Protein AF-A0A7K4CQX1-F1 (afdb_monomer_lite)

Radius of gyration: 14.27 Å; chains: 1; bounding box: 28×35×41 Å

Sequence (110 aa):
MKKKNALLIIPDSGKKILLFPTDSETVVKVSLELRSKGLSPLFFNEVGRITKGDLGVEILSTSGLCFAEEKCVWDGFFEEAAKFKAPDEIKKKFAAIDGVNSVNIEFIKL

pLDDT: mean 89.08, std 7.79, range [54.47, 97.5]

Foldseek 3Di:
DFADDWDWDQDPVNPDIDIFGHNAQKKKKKKWKFAAVRPDPQLVVLVCCLDCPVQVWDWRDKDKDGDPRGIIMIMTITGDDPVCVCVVVSQVSNCPRPGTPHIDMDMGGD

Secondary structure (DSSP, 8-state):
---SEEEEE--TT-S--EEEEES-SEEEEEEEEEETT---HHHHHHHHIIIIIII-PPEEEEEEEEETTTEEEEEEEEE--GGGG-HHHHHHHHHTSTTEEEEEEEEEE-

Structure (mmCIF, N/CA/C/O backbone):
data_AF-A0A7K4CQX1-F1
#
_entry.id   AF-A0A7K4CQX1-F1
#
loop_
_atom_site.group_PDB
_atom_site.id
_atom_site.type_symbol
_atom_site.label_atom_id
_atom_site.label_alt_id
_atom_site.label_comp_id
_atom_site.label_asym_id
_atom_site.label_entity_id
_atom_site.label_seq_id
_atom_site.pdbx_PDB_ins_code
_atom_site.Cartn_x
_atom_site.Cartn_y
_atom_site.Cartn_z
_atom_site.occupancy
_atom_site.B_iso_or_equiv
_atom_site.auth_seq_id
_atom_site.auth_comp_id
_atom_site.auth_asym_id
_atom_site.auth_atom_id
_atom_site.pdbx_PDB_model_num
ATOM 1 N N . MET A 1 1 ? -3.907 0.434 26.809 1.00 54.47 1 MET A N 1
ATOM 2 C CA . MET A 1 1 ? -5.191 0.067 26.165 1.00 54.47 1 MET A CA 1
ATOM 3 C C . MET A 1 1 ? -5.000 -1.246 25.421 1.00 54.47 1 MET A C 1
ATOM 5 O O . MET A 1 1 ? -3.962 -1.394 24.790 1.00 54.47 1 MET A O 1
ATOM 9 N N . LYS A 1 2 ? -5.928 -2.207 25.532 1.00 74.38 2 LYS A N 1
ATOM 10 C CA . LYS A 1 2 ? -5.900 -3.435 24.718 1.00 74.38 2 LYS A CA 1
ATOM 11 C C . LYS A 1 2 ? -6.567 -3.134 23.371 1.00 74.38 2 LYS A C 1
ATOM 13 O O . LYS A 1 2 ? -7.694 -2.647 23.383 1.00 74.38 2 LYS A O 1
ATOM 18 N N . LYS A 1 3 ? -5.868 -3.402 22.265 1.00 83.69 3 LYS A N 1
ATOM 19 C CA . LYS A 1 3 ? -6.420 -3.341 20.903 1.00 83.69 3 LYS A CA 1
ATOM 20 C C . LYS A 1 3 ? -7.519 -4.402 20.750 1.00 83.69 3 LYS A C 1
ATOM 22 O O . LYS A 1 3 ? -7.368 -5.494 21.303 1.00 83.69 3 LYS A O 1
ATOM 27 N N . LYS A 1 4 ? -8.625 -4.069 20.077 1.00 88.44 4 LYS A N 1
ATOM 28 C CA . LYS A 1 4 ? -9.814 -4.944 19.980 1.00 88.44 4 LYS A CA 1
ATOM 29 C C . LYS A 1 4 ? -9.749 -5.936 18.821 1.00 88.44 4 LYS A C 1
ATOM 31 O O . LYS A 1 4 ? -10.236 -7.051 18.976 1.00 88.44 4 LYS A O 1
ATOM 36 N N . ASN A 1 5 ? -9.125 -5.539 17.716 1.00 92.88 5 ASN A N 1
ATOM 37 C CA . ASN A 1 5 ? -9.054 -6.308 16.479 1.00 92.88 5 ASN A CA 1
ATOM 38 C C . ASN A 1 5 ? -7.592 -6.588 16.105 1.00 92.88 5 ASN A C 1
ATOM 40 O O . ASN A 1 5 ? -6.658 -6.048 16.710 1.00 92.88 5 ASN A O 1
ATOM 44 N N . ALA A 1 6 ? -7.372 -7.451 15.114 1.00 91.69 6 ALA A N 1
ATOM 45 C CA . ALA A 1 6 ? -6.043 -7.690 14.566 1.00 91.69 6 ALA A CA 1
ATOM 46 C C . ALA A 1 6 ? -6.108 -8.087 13.089 1.00 91.69 6 ALA A C 1
ATOM 48 O O . ALA A 1 6 ? -6.928 -8.915 12.701 1.00 91.69 6 ALA A O 1
ATOM 49 N N . LEU A 1 7 ? -5.184 -7.559 12.287 1.00 92.12 7 LEU A N 1
ATOM 50 C CA . LEU A 1 7 ? -4.912 -8.077 10.952 1.00 92.12 7 LEU A CA 1
ATOM 51 C C . LEU A 1 7 ? -3.985 -9.292 11.071 1.00 92.12 7 LEU A C 1
ATOM 53 O O . LEU A 1 7 ? -2.866 -9.169 11.579 1.00 92.12 7 LEU A O 1
ATOM 57 N N . LEU A 1 8 ? -4.432 -10.444 10.568 1.00 91.56 8 LEU A N 1
ATOM 58 C CA . LEU A 1 8 ? -3.583 -11.617 10.365 1.00 91.56 8 LEU A CA 1
ATOM 59 C C . LEU A 1 8 ? -3.154 -11.711 8.902 1.00 91.56 8 LEU A C 1
ATOM 61 O O . LEU A 1 8 ? -3.993 -11.770 8.008 1.00 91.56 8 LEU A O 1
ATOM 65 N N . ILE A 1 9 ? -1.848 -11.805 8.669 1.00 89.06 9 ILE A N 1
ATOM 66 C CA . ILE A 1 9 ? -1.294 -12.171 7.364 1.00 89.06 9 ILE A CA 1
ATOM 67 C C . ILE A 1 9 ? -0.722 -13.578 7.492 1.00 89.06 9 ILE A C 1
ATOM 69 O O . ILE A 1 9 ? 0.229 -13.807 8.248 1.00 89.06 9 ILE A O 1
ATOM 73 N N . ILE A 1 10 ? -1.325 -14.513 6.758 1.00 88.81 10 ILE A N 1
ATOM 74 C CA . ILE A 1 10 ? -0.933 -15.922 6.712 1.00 88.81 10 ILE A CA 1
ATOM 75 C C . ILE A 1 10 ? -0.352 -16.192 5.320 1.00 88.81 10 ILE A C 1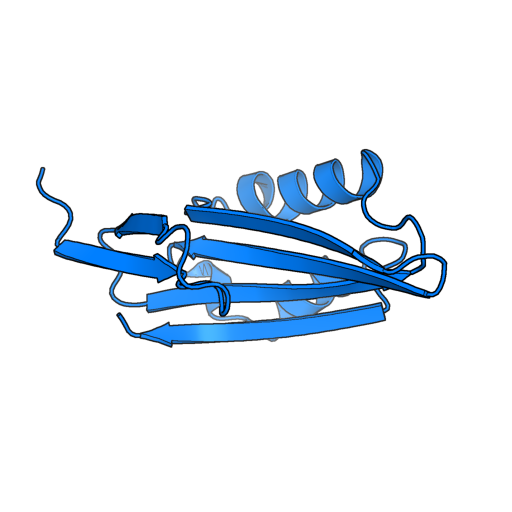
ATOM 77 O O . ILE A 1 10 ? -1.107 -16.284 4.356 1.00 88.81 10 ILE A O 1
ATOM 81 N N . PRO A 1 11 ? 0.977 -16.291 5.179 1.00 82.12 11 PRO A N 1
ATOM 82 C CA . PRO A 1 11 ? 1.598 -16.696 3.927 1.00 82.12 11 PRO A CA 1
ATOM 83 C C . PRO A 1 11 ? 1.285 -18.163 3.628 1.00 82.12 11 PRO A C 1
ATOM 85 O O . PRO A 1 11 ? 1.310 -18.984 4.546 1.00 82.12 11 PRO A O 1
ATOM 88 N N . ASP A 1 12 ? 1.154 -18.518 2.351 1.00 79.19 12 ASP A N 1
ATOM 89 C CA . ASP A 1 12 ? 0.874 -19.895 1.903 1.00 79.19 12 ASP A CA 1
ATOM 90 C C . ASP A 1 12 ? 1.876 -20.931 2.428 1.00 79.19 12 ASP A C 1
ATOM 92 O O . ASP A 1 12 ? 1.537 -22.088 2.659 1.00 79.19 12 ASP A O 1
ATOM 96 N N . SER A 1 13 ? 3.123 -20.517 2.678 1.00 80.44 13 SER A N 1
ATOM 97 C CA . SER A 1 13 ? 4.138 -21.394 3.275 1.00 80.44 13 SER A CA 1
ATOM 98 C C . SER A 1 13 ? 3.791 -21.873 4.692 1.00 80.44 13 SER A C 1
ATOM 100 O O . SER A 1 13 ? 4.423 -22.807 5.181 1.00 80.44 13 SER A O 1
ATOM 102 N N . GLY A 1 14 ? 2.878 -21.187 5.392 1.00 74.75 14 GLY A N 1
ATOM 103 C CA . GLY A 1 14 ? 2.490 -21.458 6.779 1.00 74.75 14 GLY A CA 1
ATOM 104 C C . GLY A 1 14 ? 3.590 -21.221 7.822 1.00 74.75 14 GLY A C 1
ATOM 105 O O . GLY A 1 14 ? 3.358 -21.414 9.011 1.00 74.75 14 GLY A O 1
ATOM 106 N N . LYS A 1 15 ? 4.796 -20.796 7.415 1.00 78.44 15 LYS A N 1
ATOM 107 C CA . LYS A 1 15 ? 5.976 -20.750 8.300 1.00 78.44 15 LYS A CA 1
ATOM 108 C C . LYS A 1 15 ? 5.973 -19.589 9.290 1.00 78.44 15 LYS A C 1
ATOM 110 O O . LYS A 1 15 ? 6.613 -19.679 10.333 1.00 78.44 15 LYS A O 1
ATOM 115 N N . LYS A 1 16 ? 5.311 -18.480 8.953 1.00 83.81 16 LYS A N 1
ATOM 116 C CA . LYS A 1 16 ? 5.269 -17.276 9.789 1.00 83.81 16 LYS A CA 1
ATOM 117 C C . LYS A 1 16 ? 3.918 -16.597 9.650 1.00 83.81 16 LYS A C 1
ATOM 119 O O . LYS A 1 16 ? 3.618 -16.072 8.588 1.00 83.81 16 LYS A O 1
ATOM 124 N N . ILE A 1 17 ? 3.148 -16.567 10.730 1.00 86.94 17 ILE A N 1
ATOM 125 C CA . ILE A 1 17 ? 1.943 -15.742 10.821 1.00 86.94 17 ILE A CA 1
ATOM 126 C C . ILE A 1 17 ? 2.368 -14.369 11.336 1.00 86.94 17 ILE A C 1
ATOM 128 O O . ILE A 1 17 ? 3.114 -14.271 12.313 1.00 86.94 17 ILE A O 1
ATOM 132 N N . LEU A 1 18 ? 1.921 -13.313 10.665 1.00 89.69 18 LEU A N 1
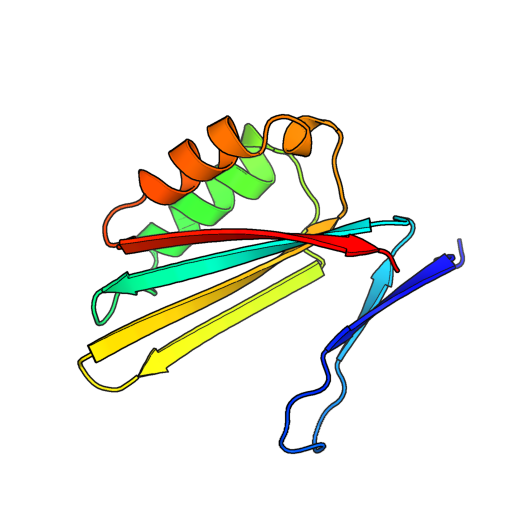ATOM 133 C CA . LEU A 1 18 ? 2.092 -11.945 11.137 1.00 89.69 18 LEU A CA 1
ATOM 134 C C . LEU A 1 18 ? 0.767 -11.462 11.717 1.00 89.69 18 LEU A C 1
ATOM 136 O O . LEU A 1 18 ? -0.277 -11.642 11.095 1.00 89.69 18 LEU A O 1
ATOM 140 N N . LEU A 1 19 ? 0.827 -10.859 12.902 1.00 91.19 19 LEU A N 1
ATOM 141 C CA . LEU A 1 19 ? -0.331 -10.331 13.611 1.00 91.19 19 LEU A CA 1
ATOM 142 C C . LEU A 1 19 ? -0.078 -8.862 13.928 1.00 91.19 19 LEU A C 1
ATOM 144 O O . LEU A 1 19 ? 0.906 -8.530 14.590 1.00 91.19 19 LEU A O 1
ATOM 148 N N . PHE A 1 20 ? -0.981 -8.002 13.468 1.00 92.38 20 PHE A N 1
ATOM 149 C CA . PHE A 1 20 ? -0.924 -6.558 13.679 1.00 92.38 20 PHE A CA 1
ATOM 150 C C . PHE A 1 20 ? -2.176 -6.113 14.446 1.00 92.38 20 PHE A C 1
ATOM 152 O O . PHE A 1 20 ? -3.254 -6.047 13.852 1.00 92.38 20 PHE A O 1
ATOM 159 N N . PRO A 1 21 ? -2.076 -5.864 15.765 1.00 91.62 21 PRO A N 1
ATOM 160 C CA . PRO A 1 21 ? -3.208 -5.414 16.572 1.00 91.62 21 PRO A CA 1
ATOM 161 C C . PRO A 1 21 ? -3.689 -4.019 16.148 1.00 91.62 21 PRO A C 1
ATOM 163 O O . PRO A 1 21 ? -2.872 -3.124 15.947 1.00 91.62 21 PRO A O 1
ATOM 166 N N . THR A 1 22 ? -5.002 -3.814 16.085 1.00 90.44 22 THR A N 1
ATOM 167 C CA . THR A 1 22 ? -5.645 -2.577 15.610 1.00 90.44 22 THR A CA 1
ATOM 168 C C . THR A 1 22 ? -6.927 -2.275 16.403 1.00 90.44 22 THR A C 1
ATOM 170 O O . THR A 1 22 ? -7.518 -3.153 17.038 1.00 90.44 22 THR A O 1
ATOM 173 N N . ASP A 1 23 ? -7.317 -0.998 16.437 1.00 88.19 23 ASP A N 1
ATOM 174 C CA . ASP A 1 23 ? -8.606 -0.560 16.995 1.00 88.19 23 ASP A CA 1
ATOM 175 C C . ASP A 1 23 ? -9.691 -0.385 15.918 1.00 88.19 23 ASP A C 1
ATOM 177 O O . ASP A 1 23 ? -10.852 -0.163 16.263 1.00 88.19 23 ASP A O 1
ATOM 181 N N . SER A 1 24 ? -9.332 -0.487 14.635 1.00 89.00 24 SER A N 1
ATOM 182 C CA . SER A 1 24 ? -10.245 -0.315 13.506 1.00 89.00 24 SER A CA 1
ATOM 183 C C . SER A 1 24 ? -11.066 -1.570 13.246 1.00 89.00 24 SER A C 1
ATOM 185 O O . SER A 1 24 ? -10.588 -2.692 13.400 1.00 89.00 24 SER A O 1
ATOM 187 N N . GLU A 1 25 ? -12.312 -1.379 12.817 1.00 91.06 25 GLU A N 1
ATOM 188 C CA . GLU A 1 25 ? -13.188 -2.455 12.326 1.00 91.06 25 GLU A CA 1
ATOM 189 C C . GLU A 1 25 ? -12.904 -2.813 10.861 1.00 91.06 25 GLU A C 1
ATOM 191 O O . GLU A 1 25 ? -13.301 -3.878 10.394 1.00 91.06 25 GLU A O 1
ATOM 196 N N . THR A 1 26 ? -12.193 -1.936 10.149 1.00 91.56 26 THR A N 1
ATOM 197 C CA . THR A 1 26 ? -11.796 -2.129 8.758 1.00 91.56 26 THR A CA 1
ATOM 198 C C . THR A 1 26 ? -10.318 -1.801 8.585 1.00 91.56 26 THR A C 1
ATOM 200 O O . THR A 1 26 ? -9.797 -0.855 9.176 1.00 91.56 26 THR A O 1
ATOM 203 N N . VAL A 1 27 ? -9.648 -2.548 7.717 1.00 93.12 27 VAL A N 1
ATOM 204 C CA . VAL A 1 27 ? -8.299 -2.263 7.224 1.00 93.12 27 VAL A CA 1
ATOM 205 C C . VAL A 1 27 ? -8.372 -2.000 5.734 1.00 93.12 27 VAL A C 1
ATOM 207 O O . VAL A 1 27 ? -9.076 -2.696 5.004 1.00 93.12 27 VAL A O 1
ATOM 210 N N . VAL A 1 28 ? -7.617 -1.012 5.266 1.00 93.75 28 VAL A N 1
ATOM 211 C CA . VAL A 1 28 ? -7.504 -0.742 3.834 1.00 93.75 28 VAL A CA 1
ATOM 212 C C . VAL A 1 28 ? -6.248 -1.411 3.304 1.00 93.75 28 VAL A C 1
ATOM 214 O O . VAL A 1 28 ? -5.142 -1.123 3.767 1.00 93.75 28 VAL A O 1
ATOM 217 N N . LYS A 1 29 ? -6.417 -2.289 2.319 1.00 94.81 29 LYS A N 1
ATOM 218 C CA . LYS A 1 29 ? -5.325 -2.881 1.552 1.00 94.81 29 LYS A CA 1
ATOM 219 C C . LYS A 1 29 ? -5.163 -2.118 0.244 1.00 94.81 29 LYS A C 1
ATOM 221 O O . LYS A 1 29 ? -6.110 -1.991 -0.527 1.00 94.81 29 LYS A O 1
ATOM 226 N N . VAL A 1 30 ? -3.955 -1.635 -0.017 1.00 95.44 30 VAL A N 1
ATOM 227 C CA . VAL A 1 30 ? -3.561 -1.057 -1.305 1.00 95.44 30 VAL A CA 1
ATOM 228 C C . VAL A 1 30 ? -2.5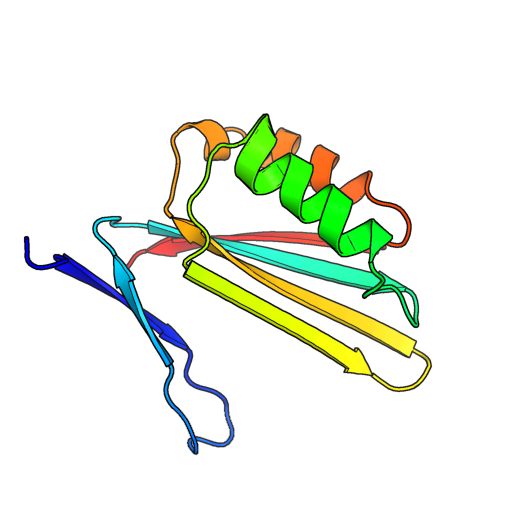54 -1.992 -1.955 1.00 95.44 30 VAL A C 1
ATOM 230 O O . VAL A 1 30 ? -1.466 -2.185 -1.416 1.00 95.44 30 VAL A O 1
ATOM 233 N N . SER A 1 31 ? -2.908 -2.536 -3.114 1.00 96.94 31 SER A N 1
ATOM 234 C CA . SER A 1 31 ? -2.027 -3.363 -3.940 1.00 96.94 31 SER A CA 1
ATOM 235 C C . SER A 1 31 ? -1.617 -2.594 -5.185 1.00 96.94 31 SER A C 1
ATOM 237 O O . SER A 1 31 ? -2.468 -2.090 -5.921 1.00 96.94 31 SER A O 1
ATOM 239 N N . LEU A 1 32 ? -0.314 -2.516 -5.426 1.00 97.50 32 LEU A N 1
ATOM 240 C CA . LEU A 1 32 ? 0.280 -1.823 -6.562 1.00 97.50 32 LEU A CA 1
ATOM 241 C C . LEU A 1 32 ? 1.055 -2.819 -7.417 1.00 97.50 32 LEU A C 1
ATOM 243 O O . LEU A 1 32 ? 1.903 -3.552 -6.905 1.00 97.50 32 LEU A O 1
ATOM 247 N N . GLU A 1 33 ? 0.802 -2.809 -8.723 1.00 96.50 33 GLU A N 1
ATOM 248 C CA . GLU A 1 33 ? 1.698 -3.432 -9.694 1.00 96.50 33 GLU A CA 1
ATOM 249 C C . GLU A 1 33 ? 2.611 -2.362 -10.285 1.00 96.50 33 GLU A C 1
ATOM 251 O O . GLU A 1 33 ? 2.156 -1.312 -10.738 1.00 96.50 33 GLU A O 1
ATOM 256 N N . LEU A 1 34 ? 3.904 -2.645 -10.281 1.00 95.75 34 LEU A N 1
ATOM 257 C CA . LEU A 1 34 ? 4.972 -1.757 -10.699 1.00 95.75 34 LEU A CA 1
ATOM 258 C C . LEU A 1 34 ? 5.760 -2.398 -11.841 1.00 95.75 34 LEU A C 1
ATOM 260 O O . LEU A 1 34 ? 5.882 -3.623 -11.929 1.00 95.75 34 LEU A O 1
ATOM 264 N N . ARG A 1 35 ? 6.389 -1.563 -12.665 1.00 93.19 35 ARG A N 1
ATOM 265 C CA . ARG A 1 35 ? 7.394 -2.011 -13.640 1.00 93.19 35 ARG A CA 1
ATOM 266 C C . ARG A 1 35 ? 8.577 -2.705 -12.951 1.00 93.19 35 ARG A C 1
ATOM 268 O O . ARG A 1 35 ? 8.796 -2.562 -11.744 1.00 93.19 35 ARG A O 1
ATOM 275 N N . SER A 1 36 ? 9.375 -3.432 -13.733 1.00 87.88 36 SER A N 1
ATOM 276 C CA . SER A 1 36 ? 10.631 -4.033 -13.270 1.00 87.88 36 SER A CA 1
ATOM 277 C C . SER A 1 36 ? 11.482 -3.009 -12.506 1.00 87.88 36 SER A C 1
ATOM 279 O O . SER A 1 36 ? 11.638 -1.878 -12.970 1.00 87.88 36 SER A O 1
ATOM 281 N N . LYS A 1 37 ? 12.051 -3.401 -11.359 1.00 84.94 37 LYS A N 1
ATOM 282 C CA . LYS A 1 37 ? 12.848 -2.519 -10.479 1.00 84.94 37 LYS A CA 1
ATOM 283 C C . LYS A 1 37 ? 12.078 -1.302 -9.923 1.00 84.94 37 LYS A C 1
ATOM 285 O O . LYS A 1 37 ? 12.700 -0.356 -9.450 1.00 84.94 37 LYS A O 1
ATOM 290 N N . GLY A 1 38 ? 10.741 -1.334 -9.927 1.00 89.44 38 GLY A N 1
ATOM 291 C CA . GLY A 1 38 ? 9.895 -0.234 -9.450 1.00 89.44 38 GLY A CA 1
ATOM 292 C C . GLY A 1 38 ? 9.924 0.003 -7.935 1.00 89.44 38 GLY A C 1
ATOM 293 O O . GLY A 1 38 ? 9.597 1.100 -7.492 1.00 89.44 38 GLY A O 1
ATOM 294 N N . LEU A 1 39 ? 10.382 -0.969 -7.133 1.00 92.94 39 LEU A N 1
ATOM 295 C CA . LEU A 1 39 ? 10.604 -0.814 -5.684 1.00 92.94 39 LEU A CA 1
ATOM 296 C C . LEU A 1 39 ? 11.886 -0.017 -5.387 1.00 92.94 39 LEU A C 1
ATOM 298 O O . LEU A 1 39 ? 12.837 -0.515 -4.787 1.00 92.94 39 LEU A O 1
ATOM 302 N N . SER A 1 40 ? 11.917 1.229 -5.848 1.00 93.50 40 SER A N 1
ATOM 303 C CA . SER A 1 40 ? 13.038 2.153 -5.692 1.00 93.50 40 SER A CA 1
ATOM 304 C C . SER A 1 40 ? 12.861 3.071 -4.472 1.00 93.50 40 SER A C 1
ATOM 306 O O . SER A 1 40 ? 11.743 3.246 -3.981 1.00 93.50 40 SER A O 1
ATOM 308 N N . PRO A 1 41 ? 13.928 3.738 -3.995 1.00 94.69 41 PRO A N 1
ATOM 309 C CA . PRO A 1 41 ? 13.804 4.757 -2.950 1.00 94.69 41 PRO A CA 1
ATOM 310 C C . PRO A 1 41 ? 12.813 5.880 -3.297 1.00 94.69 41 PRO A C 1
ATOM 312 O O . PRO A 1 41 ? 12.090 6.348 -2.421 1.00 94.69 41 PRO A O 1
ATOM 315 N N . LEU A 1 42 ? 12.734 6.281 -4.572 1.00 94.88 42 LEU A N 1
ATOM 316 C CA . LEU A 1 42 ? 11.788 7.303 -5.037 1.00 94.88 42 LEU A CA 1
ATOM 317 C C . LEU A 1 42 ? 10.336 6.844 -4.878 1.00 94.88 42 LEU A C 1
ATOM 319 O O . LEU A 1 42 ? 9.511 7.598 -4.368 1.00 94.88 42 LEU A O 1
ATOM 323 N N . PHE A 1 43 ? 10.048 5.590 -5.234 1.00 95.94 43 PHE A N 1
ATOM 324 C CA . PHE A 1 43 ? 8.733 4.989 -5.019 1.00 95.94 43 PHE A CA 1
ATOM 325 C C . PHE A 1 43 ? 8.339 5.026 -3.536 1.00 95.94 43 PHE A C 1
ATOM 327 O O . PHE A 1 43 ? 7.255 5.498 -3.193 1.00 95.94 43 PHE A O 1
ATOM 334 N N . PHE A 1 44 ? 9.231 4.598 -2.637 1.00 95.06 44 PHE A N 1
ATOM 335 C CA . PHE A 1 44 ? 8.937 4.595 -1.200 1.00 95.06 44 PHE A CA 1
ATOM 336 C C . PHE A 1 44 ? 8.764 6.003 -0.618 1.00 95.06 44 PHE A C 1
ATOM 338 O O . PHE A 1 44 ? 7.937 6.189 0.276 1.00 95.06 44 PHE A O 1
ATOM 345 N N . ASN A 1 45 ? 9.485 6.999 -1.140 1.00 95.44 45 ASN A N 1
ATOM 346 C CA . ASN A 1 45 ? 9.295 8.397 -0.755 1.00 95.44 45 ASN A CA 1
ATOM 347 C C . ASN A 1 45 ? 7.903 8.907 -1.151 1.00 95.44 45 ASN A C 1
ATOM 349 O O . ASN A 1 45 ? 7.220 9.505 -0.319 1.00 95.44 45 ASN A O 1
ATOM 353 N N . GLU A 1 46 ? 7.448 8.623 -2.374 1.00 96.25 46 GLU A N 1
ATOM 354 C CA . GLU A 1 46 ? 6.108 9.014 -2.828 1.00 96.25 46 GLU A CA 1
ATOM 355 C C . GLU A 1 46 ? 5.000 8.301 -2.044 1.00 96.25 46 GLU A C 1
ATOM 357 O O . GLU A 1 46 ? 4.047 8.942 -1.593 1.00 96.25 46 GLU A O 1
ATOM 362 N N . VAL A 1 47 ? 5.151 6.998 -1.784 1.00 94.81 47 VAL A N 1
ATOM 363 C CA . VAL A 1 47 ? 4.231 6.254 -0.909 1.00 94.81 47 VAL A CA 1
ATOM 364 C C . VAL A 1 47 ? 4.198 6.873 0.489 1.00 94.81 47 VAL A C 1
ATOM 366 O O . VAL A 1 47 ? 3.118 7.071 1.047 1.00 94.81 47 VAL A O 1
ATOM 369 N N . GLY A 1 48 ? 5.353 7.221 1.061 1.00 93.06 48 GLY A N 1
ATOM 370 C CA . GLY A 1 48 ? 5.449 7.885 2.361 1.00 93.06 48 GLY A CA 1
ATOM 371 C C . GLY A 1 48 ? 4.747 9.246 2.383 1.00 93.06 48 GLY A C 1
ATOM 372 O O . GLY A 1 48 ? 4.007 9.537 3.324 1.00 93.06 48 GLY A O 1
ATOM 373 N N . ARG A 1 49 ? 4.915 10.050 1.325 1.00 94.06 49 ARG A N 1
ATOM 374 C CA . ARG A 1 49 ? 4.249 11.350 1.152 1.00 94.06 49 ARG A CA 1
ATOM 375 C C . ARG A 1 49 ? 2.729 11.202 1.096 1.00 94.06 49 ARG A C 1
ATOM 377 O O . ARG A 1 49 ? 2.029 11.910 1.813 1.00 94.06 49 ARG A O 1
ATOM 384 N N . ILE A 1 50 ? 2.214 10.264 0.300 1.00 92.25 50 ILE A N 1
ATOM 385 C CA . ILE A 1 50 ? 0.767 10.025 0.178 1.00 92.25 50 ILE A CA 1
ATOM 386 C C . ILE A 1 50 ? 0.197 9.504 1.501 1.00 92.25 50 ILE A C 1
ATOM 388 O O . ILE A 1 50 ? -0.811 10.009 1.987 1.00 92.25 50 ILE A O 1
ATOM 392 N N . THR A 1 51 ? 0.840 8.510 2.108 1.00 90.50 51 THR A N 1
ATOM 393 C CA . THR A 1 51 ? 0.299 7.823 3.290 1.00 90.50 51 THR A CA 1
ATOM 394 C C . THR A 1 51 ? 0.421 8.667 4.555 1.00 90.50 51 THR A C 1
ATOM 396 O O . THR A 1 51 ? -0.593 9.009 5.158 1.00 90.50 51 THR A O 1
ATOM 399 N N . LYS A 1 52 ? 1.632 9.070 4.952 1.00 86.81 52 LYS A N 1
ATOM 400 C CA . LYS A 1 52 ? 1.846 9.844 6.184 1.00 86.81 52 LYS A CA 1
ATOM 401 C C . LYS A 1 52 ? 1.545 11.330 6.013 1.00 86.81 52 LYS A C 1
ATOM 403 O O . LYS A 1 52 ? 1.049 11.944 6.949 1.00 86.81 52 LYS A O 1
ATOM 408 N N . GLY A 1 53 ? 1.842 11.903 4.848 1.00 85.81 53 GLY A N 1
ATOM 409 C CA . GLY A 1 53 ? 1.619 13.326 4.581 1.00 85.81 53 GLY A CA 1
ATOM 410 C C . GLY A 1 53 ? 0.157 13.630 4.273 1.00 85.81 53 GLY A C 1
ATOM 411 O O . GLY A 1 53 ? -0.536 14.264 5.066 1.00 85.81 53 GLY A O 1
ATOM 412 N N . ASP A 1 54 ? -0.328 13.161 3.125 1.00 86.50 54 ASP A N 1
ATOM 413 C CA . ASP A 1 54 ? -1.654 13.549 2.634 1.00 86.50 54 ASP A CA 1
ATOM 414 C C . ASP A 1 54 ? -2.782 12.876 3.433 1.00 86.50 54 ASP A C 1
ATOM 416 O O . ASP A 1 54 ? -3.760 13.514 3.850 1.00 86.50 54 ASP A O 1
ATOM 420 N N . LEU A 1 55 ? -2.663 11.562 3.638 1.00 85.44 55 LEU A N 1
ATOM 421 C CA . LEU A 1 55 ? -3.692 10.763 4.293 1.00 85.44 55 LEU A CA 1
ATOM 422 C C . LEU A 1 55 ? -3.544 10.783 5.820 1.00 85.44 55 LEU A C 1
ATOM 424 O O . LEU A 1 55 ? -4.553 10.809 6.521 1.00 85.44 55 LEU A O 1
ATOM 428 N N . GLY A 1 56 ? -2.324 10.878 6.350 1.00 86.38 56 GLY A N 1
ATOM 429 C CA . GLY A 1 56 ? -2.074 10.783 7.791 1.00 86.38 56 GLY A CA 1
ATOM 430 C C . GLY A 1 56 ? -2.509 9.433 8.362 1.00 86.38 56 GLY A C 1
ATOM 431 O O . GLY A 1 56 ? -3.022 9.379 9.476 1.00 86.38 56 GLY A O 1
ATOM 432 N N . VAL A 1 57 ? -2.377 8.365 7.569 1.00 87.44 57 VAL A N 1
ATOM 433 C CA . VAL A 1 57 ? -2.806 7.013 7.946 1.00 87.44 57 VAL A CA 1
ATOM 434 C C . VAL A 1 57 ? -1.677 6.253 8.623 1.00 87.44 57 VAL A C 1
ATOM 436 O O . VAL A 1 57 ? -0.508 6.369 8.243 1.00 87.44 57 VAL A O 1
ATOM 439 N N . GLU A 1 58 ? -2.035 5.453 9.621 1.00 88.44 58 GLU A N 1
ATOM 440 C CA . GLU A 1 58 ? -1.103 4.534 10.261 1.00 88.44 58 GLU A CA 1
ATOM 441 C C . GLU A 1 58 ? -0.907 3.296 9.380 1.00 88.44 58 GLU A C 1
ATOM 443 O O . GLU A 1 58 ? -1.854 2.733 8.827 1.00 88.44 58 GLU A O 1
ATOM 448 N N . ILE A 1 59 ? 0.354 2.901 9.224 1.00 90.62 59 ILE A N 1
ATOM 449 C CA . ILE A 1 59 ? 0.754 1.744 8.429 1.00 90.62 59 ILE A CA 1
ATOM 450 C C . ILE A 1 59 ? 0.819 0.542 9.365 1.00 90.62 59 ILE A C 1
ATOM 452 O O . ILE A 1 59 ? 1.654 0.518 10.266 1.00 90.62 59 ILE A O 1
ATOM 456 N N . LEU A 1 60 ? -0.016 -0.465 9.118 1.00 92.00 60 LEU A N 1
ATOM 457 C CA . LEU A 1 60 ? 0.026 -1.731 9.848 1.00 92.00 60 LEU A CA 1
ATOM 458 C C . LEU A 1 60 ? 1.131 -2.632 9.302 1.00 92.00 60 LEU A C 1
ATOM 460 O O . LEU A 1 60 ? 1.916 -3.202 10.055 1.00 92.00 60 LEU A O 1
ATOM 464 N N . SER A 1 61 ? 1.204 -2.757 7.977 1.00 92.62 61 SER A N 1
ATOM 465 C CA . SER A 1 61 ? 2.190 -3.604 7.315 1.00 92.62 61 SER A CA 1
ATOM 466 C C . SER A 1 61 ? 2.429 -3.152 5.884 1.00 92.62 61 SER A C 1
ATOM 468 O O . SER A 1 61 ? 1.518 -2.658 5.224 1.00 92.62 61 SER A O 1
ATOM 470 N N . THR A 1 62 ? 3.645 -3.354 5.388 1.00 93.81 62 THR A N 1
ATOM 471 C CA . THR A 1 62 ? 3.944 -3.253 3.961 1.00 93.81 62 THR A CA 1
ATOM 472 C C . THR A 1 62 ? 4.826 -4.415 3.545 1.00 93.81 62 THR A C 1
ATOM 474 O O . THR A 1 62 ? 5.647 -4.912 4.318 1.00 93.81 62 THR A O 1
ATOM 477 N N . SER A 1 63 ? 4.657 -4.859 2.309 1.00 92.50 63 SER A N 1
ATOM 478 C CA . SER A 1 63 ? 5.513 -5.870 1.707 1.00 92.50 63 SER A CA 1
ATOM 479 C C . SER A 1 63 ? 5.701 -5.566 0.231 1.00 92.50 63 SER A C 1
ATOM 481 O O . SER A 1 63 ? 4.837 -4.970 -0.406 1.00 92.50 63 SER A O 1
ATOM 483 N N . GLY A 1 64 ? 6.855 -5.938 -0.304 1.00 93.12 64 GLY A N 1
ATOM 484 C CA . GLY A 1 64 ? 7.164 -5.744 -1.709 1.00 93.12 64 GLY A CA 1
ATOM 485 C C . GLY A 1 64 ? 8.009 -6.891 -2.224 1.00 93.12 64 GLY A C 1
ATOM 486 O O . GLY A 1 64 ? 8.906 -7.368 -1.528 1.00 93.12 64 GLY A O 1
ATOM 487 N N . LEU A 1 65 ? 7.715 -7.324 -3.443 1.00 92.50 65 LEU A N 1
ATOM 488 C CA . LEU A 1 65 ? 8.451 -8.372 -4.131 1.00 92.50 65 LEU A CA 1
ATOM 489 C C . LEU A 1 65 ? 8.642 -7.976 -5.591 1.00 92.50 65 LEU A C 1
ATOM 491 O O . LEU A 1 65 ? 7.703 -7.524 -6.238 1.00 92.50 65 LEU A O 1
ATOM 495 N N . CYS A 1 66 ? 9.845 -8.175 -6.118 1.00 91.69 66 CYS A N 1
ATOM 496 C CA . CYS A 1 66 ? 10.093 -8.098 -7.551 1.00 91.69 66 CYS A CA 1
ATOM 497 C C . CYS A 1 66 ? 10.282 -9.509 -8.099 1.00 91.69 66 CYS A C 1
ATOM 499 O O . CYS A 1 66 ? 11.159 -10.242 -7.642 1.00 91.69 66 CYS A O 1
ATOM 501 N N . PHE A 1 67 ? 9.470 -9.867 -9.086 1.00 88.75 67 PHE A N 1
ATOM 502 C CA . PHE A 1 67 ? 9.691 -11.045 -9.912 1.00 88.75 67 PHE A CA 1
ATOM 503 C C . PHE A 1 67 ? 10.765 -10.681 -10.938 1.00 88.75 67 PHE A C 1
ATOM 505 O O . PHE A 1 67 ? 10.755 -9.566 -11.466 1.00 88.75 67 PHE A O 1
ATOM 512 N N . ALA A 1 68 ? 11.743 -11.566 -11.144 1.00 79.00 68 ALA A N 1
ATOM 513 C CA . ALA A 1 68 ? 12.919 -11.267 -11.956 1.00 79.00 68 ALA A CA 1
ATOM 514 C C . ALA A 1 68 ? 12.516 -10.716 -13.337 1.00 79.00 68 ALA A C 1
ATOM 516 O O . ALA A 1 68 ? 11.787 -11.366 -14.073 1.00 79.00 68 ALA A O 1
ATOM 517 N N . GLU A 1 69 ? 12.975 -9.494 -13.627 1.00 70.56 69 GLU A N 1
ATOM 518 C CA . GLU A 1 69 ? 12.806 -8.726 -14.877 1.00 70.56 69 GLU A CA 1
ATOM 519 C C . GLU A 1 69 ? 11.379 -8.386 -15.342 1.00 70.56 69 GLU A C 1
ATOM 521 O O . GLU A 1 69 ? 11.229 -7.511 -16.188 1.00 70.56 69 GLU A O 1
ATOM 526 N N . GLU A 1 70 ? 10.331 -8.963 -14.757 1.00 82.06 70 GLU A N 1
ATOM 527 C CA . GLU A 1 70 ? 8.958 -8.739 -15.223 1.00 82.06 70 GLU A CA 1
ATOM 528 C C . GLU A 1 70 ? 8.288 -7.547 -14.533 1.00 82.06 70 GLU A C 1
ATOM 530 O O . GLU A 1 70 ? 7.985 -6.521 -15.146 1.00 82.06 70 GLU A O 1
ATOM 535 N N . LYS A 1 71 ? 8.042 -7.676 -13.229 1.00 91.06 71 LYS A N 1
ATOM 536 C CA . LYS A 1 71 ? 7.233 -6.724 -12.468 1.00 91.06 71 LYS A CA 1
ATOM 537 C C . LYS A 1 71 ? 7.549 -6.775 -10.988 1.00 91.06 71 LYS A C 1
ATOM 539 O O . LYS A 1 71 ? 8.031 -7.785 -10.473 1.00 91.06 71 LYS A O 1
ATOM 544 N N . CYS A 1 72 ? 7.233 -5.692 -10.295 1.00 94.88 72 CYS A N 1
ATOM 545 C CA . CYS A 1 72 ? 7.197 -5.698 -8.843 1.00 94.88 72 CYS A CA 1
ATOM 546 C C . CYS A 1 72 ? 5.762 -5.543 -8.357 1.00 94.88 72 CYS A C 1
ATOM 548 O O . CYS A 1 72 ? 4.949 -4.866 -8.978 1.00 94.88 72 CYS A O 1
ATOM 550 N N . VAL A 1 73 ? 5.456 -6.180 -7.240 1.00 95.25 73 VAL A N 1
ATOM 551 C CA . VAL A 1 73 ? 4.198 -6.017 -6.523 1.00 95.25 73 VAL A CA 1
ATOM 552 C C . VAL A 1 73 ? 4.498 -5.404 -5.171 1.00 95.25 73 VAL A C 1
ATOM 554 O O . VAL A 1 73 ? 5.517 -5.717 -4.546 1.00 95.25 73 VAL A O 1
ATOM 557 N N . TRP A 1 74 ? 3.623 -4.514 -4.735 1.00 96.81 74 TRP A N 1
ATOM 558 C CA . TRP A 1 74 ? 3.693 -3.910 -3.420 1.00 96.81 74 TRP A CA 1
ATOM 559 C C . TRP A 1 74 ? 2.318 -3.930 -2.776 1.00 96.81 74 TRP A C 1
ATOM 561 O O . TRP A 1 74 ? 1.346 -3.504 -3.392 1.00 96.81 74 TRP A O 1
ATOM 571 N N . ASP A 1 75 ? 2.261 -4.389 -1.534 1.00 95.75 75 ASP A N 1
ATOM 572 C CA . ASP A 1 75 ? 1.060 -4.374 -0.714 1.00 95.75 75 ASP A CA 1
ATOM 573 C C . ASP A 1 75 ? 1.292 -3.500 0.515 1.00 95.75 75 ASP A C 1
ATOM 575 O O . ASP A 1 75 ? 2.286 -3.663 1.229 1.00 95.75 75 ASP A O 1
ATOM 579 N N . GLY A 1 76 ? 0.348 -2.603 0.783 1.00 95.19 76 GLY A N 1
ATOM 580 C CA . GLY A 1 76 ? 0.273 -1.812 2.003 1.00 95.19 76 GLY A CA 1
ATOM 581 C C . GLY A 1 76 ? -1.051 -2.033 2.716 1.00 95.19 76 GLY A C 1
ATOM 582 O O . GLY A 1 76 ? -2.110 -1.968 2.097 1.00 95.19 76 GLY A O 1
ATOM 583 N N . PHE A 1 77 ? -0.984 -2.266 4.021 1.00 94.31 77 PHE A N 1
ATOM 584 C CA . PHE A 1 77 ? -2.130 -2.396 4.911 1.00 94.31 77 PHE A CA 1
ATOM 585 C C . PHE A 1 77 ? -2.141 -1.220 5.878 1.00 94.31 77 PHE A C 1
ATOM 587 O O . PHE A 1 77 ? -1.143 -0.959 6.558 1.00 94.31 77 PHE A O 1
ATOM 594 N N . PHE A 1 78 ? -3.271 -0.528 5.947 1.00 92.38 78 PHE A N 1
ATOM 595 C CA . PHE A 1 78 ? -3.424 0.707 6.706 1.00 92.38 78 PHE A CA 1
ATOM 596 C C . PHE A 1 78 ? -4.639 0.647 7.619 1.00 92.38 78 PHE A C 1
ATOM 598 O O . PHE A 1 78 ? -5.651 0.033 7.274 1.00 92.38 78 PHE A O 1
ATOM 605 N N . GLU A 1 79 ? -4.551 1.349 8.745 1.00 90.50 79 GLU A N 1
ATOM 606 C CA . GLU A 1 79 ? -5.736 1.677 9.535 1.00 90.50 79 GLU A CA 1
ATOM 607 C C . GLU A 1 79 ? -6.736 2.452 8.659 1.00 90.50 79 GLU A C 1
ATOM 609 O O . GLU A 1 79 ? -6.350 3.360 7.909 1.00 90.50 79 GLU A O 1
ATOM 614 N N . GLU A 1 80 ? -8.023 2.097 8.731 1.00 81.75 80 GLU A N 1
ATOM 615 C CA . GLU A 1 80 ? -9.064 2.863 8.049 1.00 81.75 80 GLU A CA 1
ATOM 616 C C . GLU A 1 80 ? -9.084 4.300 8.587 1.00 81.75 80 GLU A C 1
ATOM 618 O O . GLU A 1 80 ? -9.291 4.559 9.771 1.00 81.75 80 GLU A O 1
ATOM 623 N N . ALA A 1 81 ? -8.905 5.265 7.687 1.00 72.69 81 ALA A N 1
ATOM 624 C CA . ALA A 1 81 ? -9.095 6.673 7.992 1.00 72.69 81 ALA A CA 1
ATOM 625 C C . ALA A 1 81 ? -10.286 7.217 7.213 1.00 72.69 81 ALA A C 1
ATOM 627 O O . ALA A 1 81 ? -10.539 6.820 6.076 1.00 72.69 81 ALA A O 1
ATOM 628 N N . ALA A 1 82 ? -10.953 8.234 7.764 1.00 67.69 82 ALA A N 1
ATOM 629 C CA . ALA A 1 82 ? -12.056 8.921 7.089 1.00 67.69 82 ALA A CA 1
ATOM 630 C C . ALA A 1 82 ? -11.683 9.443 5.687 1.00 67.69 82 ALA A C 1
ATOM 632 O O . ALA A 1 82 ? -12.553 9.591 4.835 1.00 67.69 82 ALA A O 1
ATOM 633 N N . LYS A 1 83 ? -10.395 9.690 5.427 1.00 67.44 83 LYS A N 1
ATOM 634 C CA . LYS A 1 83 ? -9.894 10.121 4.117 1.00 67.44 83 LYS A CA 1
ATOM 635 C C . LYS A 1 83 ? -9.912 9.016 3.053 1.00 67.44 83 LYS A C 1
ATOM 637 O O . LYS A 1 83 ? -9.930 9.348 1.876 1.00 67.44 83 LYS A O 1
ATOM 642 N N . PHE A 1 84 ? -9.996 7.735 3.429 1.00 69.75 84 PHE A N 1
ATOM 643 C CA . PHE A 1 84 ? -10.220 6.631 2.486 1.00 69.75 84 PHE A CA 1
ATOM 644 C C . PHE A 1 84 ? -11.652 6.562 1.933 1.00 69.75 84 PHE A C 1
ATOM 646 O O . PHE A 1 84 ? -11.909 5.787 1.017 1.00 69.75 84 PHE A O 1
ATOM 653 N N . LYS A 1 85 ? -12.566 7.426 2.401 1.00 68.06 85 LYS A N 1
ATOM 654 C CA . LYS A 1 85 ? -13.954 7.509 1.910 1.00 68.06 85 LYS A CA 1
ATOM 655 C C . LYS A 1 85 ? -14.088 8.006 0.462 1.00 68.06 85 LYS A C 1
ATOM 657 O O . LYS A 1 85 ? -15.173 7.894 -0.099 1.00 68.06 85 LYS A O 1
ATOM 662 N N . ALA A 1 86 ? -13.012 8.513 -0.147 1.00 78.00 86 ALA A N 1
ATOM 663 C CA . ALA A 1 86 ? -12.926 8.818 -1.578 1.00 78.00 86 ALA A CA 1
ATOM 664 C C . ALA A 1 86 ? -11.884 7.901 -2.260 1.00 78.00 86 ALA A C 1
ATOM 666 O O . ALA A 1 86 ? -10.793 8.357 -2.622 1.00 78.00 86 ALA A O 1
ATOM 667 N N . PRO A 1 87 ? -12.174 6.594 -2.420 1.00 76.69 87 PRO A N 1
ATOM 668 C CA . PRO A 1 87 ? -11.204 5.620 -2.926 1.00 76.69 87 PRO A CA 1
ATOM 669 C C . PRO A 1 87 ? -10.683 5.972 -4.326 1.00 76.69 87 PRO A C 1
ATOM 671 O O . PRO A 1 87 ? -9.511 5.737 -4.616 1.00 76.69 87 PRO A O 1
ATOM 674 N N . ASP A 1 88 ? -11.497 6.617 -5.165 1.00 85.19 88 ASP A N 1
ATOM 675 C CA . ASP A 1 88 ? -11.091 7.042 -6.509 1.00 85.19 88 ASP A CA 1
ATOM 676 C C . ASP A 1 88 ? -10.002 8.122 -6.501 1.00 85.19 88 ASP A C 1
ATOM 678 O O . ASP A 1 88 ? -9.099 8.104 -7.340 1.00 85.19 88 ASP A O 1
ATOM 682 N N . GLU A 1 89 ? -10.040 9.059 -5.552 1.00 84.44 89 GLU A N 1
ATOM 683 C CA . GLU A 1 89 ? -9.009 10.097 -5.438 1.00 84.44 89 GLU A CA 1
ATOM 684 C C . GLU A 1 89 ? -7.683 9.509 -4.966 1.00 84.44 89 GLU A C 1
ATOM 686 O O . GLU A 1 89 ? -6.617 9.849 -5.482 1.00 84.44 89 GLU A O 1
ATOM 691 N N . ILE A 1 90 ? -7.743 8.570 -4.025 1.00 87.50 90 ILE A N 1
ATOM 692 C CA . ILE A 1 90 ? -6.559 7.868 -3.529 1.00 87.50 90 ILE A CA 1
ATOM 693 C C . ILE A 1 90 ? -5.958 6.995 -4.622 1.00 87.50 90 ILE A C 1
ATOM 695 O O . ILE A 1 90 ? -4.743 7.006 -4.825 1.00 87.50 90 ILE A O 1
ATOM 699 N N . LYS A 1 91 ? -6.808 6.301 -5.383 1.00 92.12 91 LYS A N 1
ATOM 700 C CA . LYS A 1 91 ? -6.381 5.507 -6.531 1.00 92.12 91 LYS A CA 1
ATOM 701 C C . LYS A 1 91 ? -5.624 6.364 -7.543 1.00 92.12 91 LYS A C 1
ATOM 703 O O . LYS A 1 91 ? -4.563 5.950 -7.999 1.00 92.12 91 LYS A O 1
ATOM 708 N N . LYS A 1 92 ? -6.106 7.581 -7.829 1.00 92.94 92 LYS A N 1
ATOM 709 C CA . LYS A 1 92 ? -5.404 8.545 -8.695 1.00 92.94 92 LYS A CA 1
ATOM 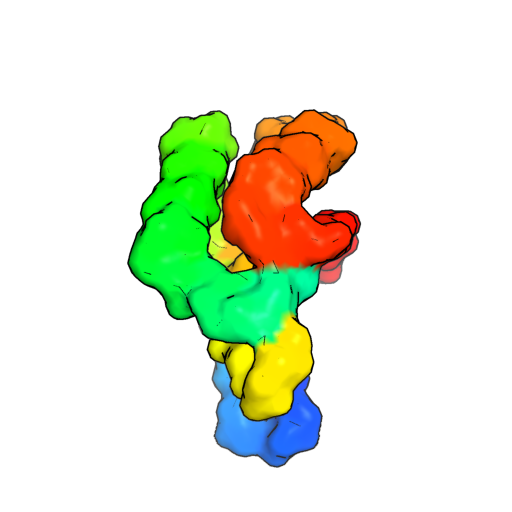710 C C . LYS A 1 92 ? -4.044 8.957 -8.131 1.00 92.94 92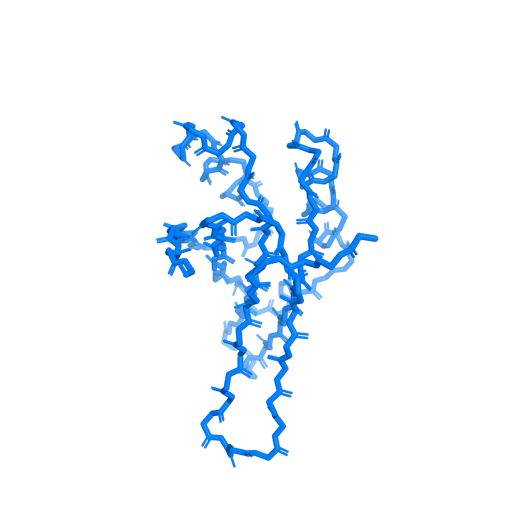 LYS A C 1
ATOM 712 O O . LYS A 1 92 ? -3.087 9.027 -8.893 1.00 92.94 92 LYS A O 1
ATOM 717 N N . LYS A 1 93 ? -3.932 9.193 -6.818 1.00 92.88 93 LYS A N 1
ATOM 718 C CA . LYS A 1 93 ? -2.652 9.555 -6.181 1.00 92.88 93 LYS A CA 1
ATOM 719 C C . LYS A 1 93 ? -1.603 8.455 -6.321 1.00 92.88 93 LYS A C 1
ATOM 721 O O . LYS A 1 93 ? -0.478 8.753 -6.701 1.00 92.88 93 LYS A O 1
ATOM 726 N N . PHE A 1 94 ? -1.967 7.202 -6.052 1.00 94.94 94 PHE A N 1
ATOM 727 C CA . PHE A 1 94 ? -1.043 6.077 -6.219 1.00 94.94 94 PHE A CA 1
ATOM 728 C C . PHE A 1 94 ? -0.732 5.789 -7.691 1.00 94.94 94 PHE A C 1
ATOM 730 O O . PHE A 1 94 ? 0.413 5.502 -8.018 1.00 94.94 94 PHE A O 1
ATOM 737 N N . ALA A 1 95 ? -1.714 5.919 -8.587 1.00 96.06 95 ALA A N 1
ATOM 738 C CA . ALA A 1 95 ? -1.511 5.724 -10.023 1.00 96.06 95 ALA A CA 1
ATOM 739 C C . ALA A 1 95 ? -0.599 6.790 -10.654 1.00 96.06 95 ALA A C 1
ATOM 741 O O . ALA A 1 95 ? -0.033 6.555 -11.715 1.00 96.06 95 ALA A O 1
ATOM 742 N N . ALA A 1 96 ? -0.460 7.955 -10.016 1.00 96.12 96 ALA A N 1
ATOM 743 C CA . ALA A 1 96 ? 0.435 9.018 -10.461 1.00 96.12 96 ALA A CA 1
ATOM 744 C C . ALA A 1 96 ? 1.906 8.794 -10.061 1.00 96.12 96 ALA A C 1
ATOM 746 O O . ALA A 1 96 ? 2.768 9.552 -10.505 1.00 96.12 96 ALA A O 1
ATOM 747 N N . ILE A 1 97 ? 2.207 7.793 -9.226 1.00 96.06 97 ILE A N 1
ATOM 748 C CA . ILE A 1 97 ? 3.591 7.450 -8.890 1.00 96.06 97 ILE A CA 1
ATOM 749 C C . ILE A 1 97 ? 4.246 6.822 -10.121 1.00 96.06 97 ILE A C 1
ATOM 751 O O . ILE A 1 97 ? 3.702 5.892 -10.721 1.00 96.06 97 ILE A O 1
ATOM 755 N N . ASP A 1 98 ? 5.430 7.314 -10.483 1.00 94.12 98 ASP A N 1
ATOM 756 C CA . ASP A 1 98 ? 6.163 6.788 -11.631 1.00 94.12 98 ASP A CA 1
ATOM 757 C C . ASP A 1 98 ? 6.414 5.277 -11.500 1.00 94.12 98 ASP A C 1
ATOM 759 O O . ASP A 1 98 ? 6.754 4.754 -10.437 1.00 94.12 98 ASP A O 1
ATOM 763 N N . GLY A 1 99 ? 6.218 4.570 -12.610 1.00 92.94 99 GLY A N 1
ATOM 764 C CA . GLY A 1 99 ? 6.364 3.122 -12.680 1.00 92.94 99 GLY A CA 1
ATOM 765 C C . GLY A 1 99 ? 5.192 2.303 -12.131 1.00 92.94 99 GLY A C 1
ATOM 766 O O . GLY A 1 99 ? 5.260 1.079 -12.250 1.00 92.94 99 GLY A O 1
ATOM 767 N N . VAL A 1 100 ? 4.126 2.910 -11.590 1.00 96.50 100 VAL A N 1
ATOM 768 C CA . VAL A 1 100 ? 2.885 2.196 -11.230 1.00 96.50 100 VAL A CA 1
ATOM 769 C C . VAL A 1 100 ? 2.069 1.890 -12.487 1.00 96.50 100 VAL A C 1
ATOM 771 O O . VAL A 1 100 ? 1.695 2.782 -13.243 1.00 96.50 100 VAL A O 1
ATOM 774 N N . ASN A 1 101 ? 1.769 0.610 -12.698 1.00 95.06 101 ASN A N 1
ATOM 775 C CA . ASN A 1 101 ? 0.943 0.119 -13.800 1.00 95.06 101 ASN A CA 1
ATOM 776 C C . ASN A 1 101 ? -0.513 -0.101 -13.372 1.00 95.06 101 ASN A C 1
ATOM 778 O O . ASN A 1 101 ? -1.432 0.129 -14.157 1.00 95.06 101 ASN A O 1
ATOM 782 N N . SER A 1 102 ? -0.740 -0.566 -12.140 1.00 96.12 102 SER A N 1
ATOM 783 C CA . SER A 1 102 ? -2.088 -0.817 -11.629 1.00 96.12 102 SER A CA 1
ATOM 784 C C . SER A 1 102 ? -2.193 -0.539 -10.133 1.00 96.12 102 SER A C 1
ATOM 786 O O . SER A 1 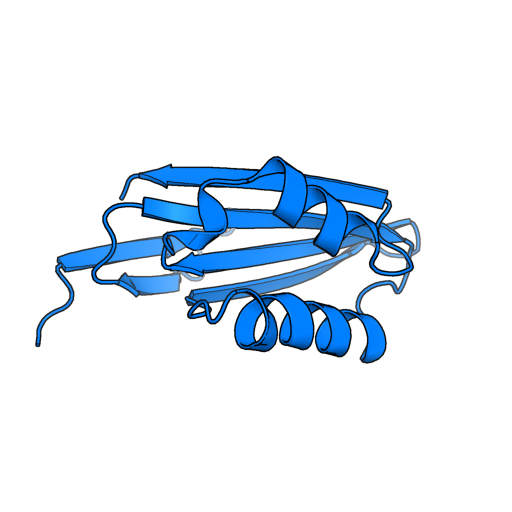102 ? -1.219 -0.641 -9.387 1.00 96.12 102 SER A O 1
ATOM 788 N N . VAL A 1 103 ? -3.403 -0.165 -9.712 1.00 96.81 103 VAL A N 1
ATOM 789 C CA . VAL A 1 103 ? -3.751 0.121 -8.319 1.00 96.81 103 VAL A CA 1
ATOM 790 C C . VAL A 1 103 ? -5.047 -0.605 -7.988 1.00 96.81 103 VAL A C 1
ATOM 792 O O . VAL A 1 103 ? -6.066 -0.399 -8.656 1.00 96.81 103 VAL A O 1
ATOM 795 N N . ASN A 1 104 ? -5.026 -1.411 -6.935 1.00 95.94 104 ASN A N 1
ATOM 796 C CA . ASN A 1 104 ? -6.208 -2.013 -6.337 1.00 95.94 104 ASN A CA 1
ATOM 797 C C . ASN A 1 104 ? -6.338 -1.551 -4.884 1.00 95.94 104 ASN A C 1
ATOM 799 O O . ASN A 1 104 ? -5.346 -1.506 -4.160 1.00 95.94 104 ASN A O 1
ATOM 803 N N . ILE A 1 105 ? -7.553 -1.192 -4.478 1.00 93.88 105 ILE A N 1
ATOM 804 C CA . ILE A 1 105 ? -7.863 -0.776 -3.109 1.00 93.88 105 ILE A CA 1
ATOM 805 C C . ILE A 1 105 ? -9.005 -1.656 -2.623 1.00 93.88 105 ILE A C 1
ATOM 807 O O . ILE A 1 105 ? -10.061 -1.701 -3.252 1.00 93.88 105 ILE A O 1
ATOM 811 N N . GLU A 1 106 ? -8.783 -2.343 -1.512 1.00 93.12 106 GLU A N 1
ATOM 812 C CA . GLU A 1 106 ? -9.729 -3.266 -0.901 1.00 93.12 106 GLU A CA 1
ATOM 813 C C . GLU A 1 106 ? -9.963 -2.876 0.561 1.00 93.12 106 GLU A C 1
ATOM 815 O O . GLU A 1 106 ? -9.030 -2.517 1.280 1.00 93.12 106 GLU A O 1
ATOM 820 N N . PHE A 1 107 ? -11.218 -2.949 0.998 1.00 92.06 107 PHE A N 1
ATOM 821 C CA . PHE A 1 107 ? -11.621 -2.702 2.379 1.00 92.06 107 PHE A CA 1
ATOM 822 C C . PHE A 1 107 ? -11.906 -4.046 3.048 1.00 92.06 107 PHE A C 1
ATOM 824 O O . PHE A 1 107 ? -12.837 -4.752 2.662 1.00 92.06 107 PHE A O 1
ATOM 831 N N . ILE A 1 108 ? -11.093 -4.402 4.038 1.00 92.12 108 ILE A N 1
ATOM 832 C CA . ILE A 1 108 ? -11.148 -5.682 4.743 1.00 92.12 108 ILE A CA 1
ATOM 833 C C . ILE A 1 108 ? -11.785 -5.445 6.104 1.00 92.12 108 ILE A C 1
ATOM 835 O O . ILE A 1 108 ? -11.193 -4.778 6.950 1.00 92.12 108 ILE A O 1
ATOM 839 N N . LYS A 1 109 ? -12.976 -5.998 6.326 1.00 90.94 109 LYS A N 1
ATOM 840 C CA . LYS A 1 109 ? -13.617 -5.983 7.644 1.00 90.94 109 LYS A CA 1
ATOM 841 C C . LYS A 1 109 ? -12.937 -7.002 8.567 1.00 90.94 109 LYS A C 1
ATOM 843 O O . LYS A 1 109 ? -12.727 -8.139 8.141 1.00 90.94 109 LYS A O 1
ATOM 848 N N . LEU A 1 110 ? -12.588 -6.583 9.783 1.00 86.25 110 LEU A N 1
ATOM 849 C CA . LEU A 1 110 ? -11.914 -7.396 10.803 1.00 86.25 110 LEU A CA 1
ATOM 850 C C . LEU A 1 110 ? -12.887 -8.089 11.762 1.00 86.25 110 LEU A C 1
ATOM 852 O O . LEU A 1 110 ? -14.002 -7.558 11.978 1.00 86.25 110 LEU A O 1
#